Protein AF-A0A8C5B277-F1 (afdb_monomer)

pLDDT: mea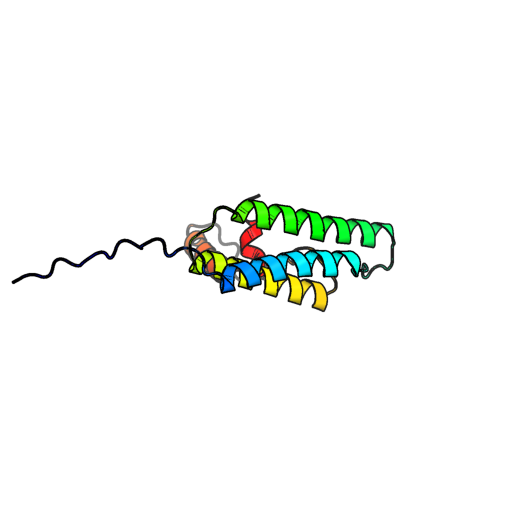n 76.87, std 20.39, range [34.94, 98.0]

InterPro domains:
  IPR008011 Complex 1 LYR protein domain [PF05347] (22-87)
  IPR040330 LYR motif-containing protein 1 [PTHR14273] (13-134)
  IPR045294 LYRM1, LYR domain [cd20261] (22-97)

Organism: Gadus morhua (NCBI:txid8049)

Secondary structure (DSSP, 8-state):
-------------PPPHHHHHHHHHHHHHHHHHHHH---TT--HHHHHHHHHHHHHHHHHHHHHGGG---HHHHHHHHHHHHHHHHHHHHHT--S-------S-SS----STTHHHHHHHHHHTS-GGGGGGTT-

Solvent-accessible surface area (backbone atoms only — not comparable to full-atom values): 8409 Å² total; per-residue (Å²): 137,88,81,80,80,77,78,74,73,80,72,83,61,74,76,50,71,68,58,52,53,51,53,54,48,51,56,53,47,50,56,52,47,30,72,72,52,68,37,81,83,71,44,67,67,55,21,50,51,50,26,50,47,52,51,50,52,52,54,49,55,55,58,73,48,66,81,68,54,54,65,68,61,52,47,51,53,50,54,17,50,51,47,40,51,52,50,18,65,75,69,55,40,84,64,84,76,77,74,88,66,73,90,75,87,60,80,93,64,89,60,95,67,54,64,64,53,51,50,53,50,62,69,66,51,58,67,58,56,67,88,65,79,85,119

Nearest PDB structures (foldseek):
  7vya-assembly1_E  TM=5.455E-01  e=7.918E-01  Sus scrofa
  8ca5-assembly1_W  TM=6.801E-01  e=2.927E+00  Mus musculus
  8ueo-assembly1_1W  TM=5.155E-01  e=1.004E+00  Sus scrofa
  8pn9-assembly1_E  TM=3.464E-01  e=4.997E+00  Homo sapiens

Foldseek 3Di:
DDDPPPPPDPPLDFDDPVLVVLLVVLLVVLLVCLVVAAAPVNDPVVSPVLSVVSNVVSVVVCVVCVPPRDPVVSVLVSVLSVVLVVVCVVVVNNDDDPPPPPPDPDDPDPDDPVPVVVVVVVVPDPSNCVVPVPD

Structure (mmCIF, N/CA/C/O backbone):
data_AF-A0A8C5B277-F1
#
_entry.id   AF-A0A8C5B277-F1
#
loop_
_atom_site.group_PDB
_atom_site.id
_atom_site.type_symbol
_atom_site.label_atom_id
_atom_site.label_alt_id
_atom_site.label_comp_id
_atom_site.label_asym_id
_atom_site.label_entity_id
_atom_site.label_seq_id
_atom_site.pdbx_PDB_ins_code
_atom_site.Cartn_x
_atom_site.Cartn_y
_atom_site.Cartn_z
_atom_site.occupancy
_atom_site.B_iso_or_equiv
_atom_site.auth_seq_id
_atom_site.auth_comp_id
_atom_site.auth_asym_id
_atom_site.auth_atom_id
_atom_site.pdbx_PDB_model_num
ATOM 1 N N . MET A 1 1 ? -41.332 13.159 33.816 1.00 34.94 1 MET A N 1
ATOM 2 C CA . MET A 1 1 ? -40.922 11.892 33.173 1.00 34.94 1 MET A CA 1
ATOM 3 C C . MET A 1 1 ? -39.819 12.205 32.179 1.00 34.94 1 MET A C 1
ATOM 5 O O . MET A 1 1 ? -39.958 13.134 31.398 1.00 34.94 1 MET A O 1
ATOM 9 N N . SER A 1 2 ? -38.693 11.518 32.341 1.00 39.72 2 SER A N 1
ATOM 10 C CA . SER A 1 2 ? -37.395 11.767 31.709 1.00 39.72 2 SER A CA 1
ATOM 11 C C . SER A 1 2 ? -37.309 11.134 30.323 1.00 39.72 2 SER A C 1
ATOM 13 O O . SER A 1 2 ? -37.659 9.967 30.203 1.00 39.72 2 SER A O 1
ATOM 15 N N . LEU A 1 3 ? -36.767 11.857 29.337 1.00 40.19 3 LEU A N 1
ATOM 16 C CA . LEU A 1 3 ? -36.076 11.289 28.172 1.00 40.19 3 LEU A CA 1
ATOM 17 C C . LEU A 1 3 ? -34.940 12.238 27.751 1.00 40.19 3 LEU A C 1
ATOM 19 O O . LEU A 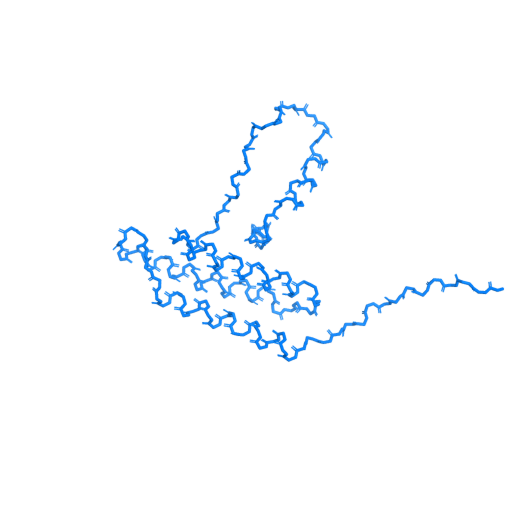1 3 ? -34.965 12.853 26.688 1.00 40.19 3 LEU A O 1
ATOM 23 N N . ALA A 1 4 ? -33.930 12.379 28.611 1.00 41.41 4 ALA A N 1
ATOM 24 C CA . ALA A 1 4 ? -32.644 12.913 28.181 1.00 41.41 4 ALA A CA 1
ATOM 25 C C . ALA A 1 4 ? -31.961 11.836 27.323 1.00 41.41 4 ALA A C 1
ATOM 27 O O . ALA A 1 4 ? -31.498 10.816 27.840 1.00 41.41 4 ALA A O 1
ATOM 28 N N . GLY A 1 5 ? -31.959 12.047 26.004 1.00 37.84 5 GLY A N 1
ATOM 29 C CA . GLY A 1 5 ? -31.227 11.237 25.037 1.00 37.84 5 GLY A CA 1
ATOM 30 C C . GLY A 1 5 ? -29.753 11.205 25.417 1.00 37.84 5 GLY A C 1
ATOM 31 O O . GLY A 1 5 ? -29.031 12.189 25.274 1.00 37.84 5 GLY A O 1
ATOM 32 N N . ARG A 1 6 ? -29.330 10.067 25.963 1.00 40.00 6 ARG A N 1
ATOM 33 C CA . ARG A 1 6 ? -27.957 9.788 26.355 1.00 40.00 6 ARG A CA 1
ATOM 34 C C . ARG A 1 6 ? -27.134 9.704 25.068 1.00 40.00 6 ARG A C 1
ATOM 36 O O . ARG A 1 6 ? -27.099 8.663 24.422 1.00 40.00 6 ARG A O 1
ATOM 43 N N . ILE A 1 7 ? -26.505 10.815 24.683 1.00 43.09 7 ILE A N 1
ATOM 44 C CA . ILE A 1 7 ? -25.387 10.812 23.738 1.00 43.09 7 ILE A CA 1
ATOM 45 C C . ILE A 1 7 ? -24.302 9.986 24.422 1.00 43.09 7 ILE A C 1
ATOM 47 O O . ILE A 1 7 ? -23.610 10.454 25.325 1.00 43.09 7 ILE A O 1
ATOM 51 N N . GLN A 1 8 ? -24.240 8.706 24.069 1.00 42.62 8 GLN A N 1
ATOM 52 C CA . GLN A 1 8 ? -23.168 7.822 24.478 1.00 42.62 8 GLN A CA 1
ATOM 53 C C . GLN A 1 8 ? -21.908 8.360 23.808 1.00 42.62 8 GLN A C 1
ATOM 55 O O . GLN A 1 8 ? -21.668 8.131 22.625 1.00 42.62 8 GLN A O 1
ATOM 60 N N . GLY A 1 9 ? -21.147 9.149 24.570 1.00 40.78 9 GLY A N 1
ATOM 61 C CA . GLY A 1 9 ? -19.778 9.483 24.234 1.00 40.78 9 GLY A CA 1
ATOM 62 C C . GLY A 1 9 ? -19.071 8.186 23.875 1.00 40.78 9 GLY A C 1
ATOM 63 O O . GLY A 1 9 ? -19.061 7.237 24.660 1.00 40.78 9 GLY A O 1
ATOM 64 N N . SER A 1 10 ? -18.567 8.135 22.650 1.00 45.12 10 SER A N 1
ATOM 65 C CA . SER A 1 10 ? -17.730 7.074 22.121 1.00 45.12 10 SER A CA 1
ATOM 66 C C . SER A 1 10 ? -16.561 6.855 23.077 1.00 45.12 10 SER A C 1
ATOM 68 O O . SER A 1 10 ? -15.579 7.597 23.061 1.00 45.12 10 SER A O 1
ATOM 70 N N . ILE A 1 11 ? -16.696 5.856 23.950 1.00 52.06 11 ILE A N 1
ATOM 71 C CA . ILE A 1 11 ? -15.591 5.316 24.732 1.00 52.06 11 ILE A CA 1
ATOM 72 C C . ILE A 1 11 ? -14.585 4.842 23.689 1.00 52.06 11 ILE A C 1
ATOM 74 O O . ILE A 1 11 ? -14.902 3.970 22.882 1.00 52.06 11 ILE A O 1
ATOM 78 N N . LEU A 1 12 ? -13.407 5.463 23.660 1.00 50.53 12 LEU A N 1
ATOM 79 C CA . LEU A 1 12 ? -12.287 5.030 22.833 1.00 50.53 12 LEU A CA 1
ATOM 80 C C . LEU A 1 12 ? -11.933 3.599 23.252 1.00 50.53 12 LEU A C 1
ATOM 82 O O . LEU A 1 12 ? -11.192 3.392 24.210 1.00 50.53 12 LEU A O 1
ATOM 86 N N . VAL A 1 13 ? -12.521 2.605 22.584 1.00 58.25 13 VAL A N 1
ATOM 87 C CA . VAL A 1 13 ? -12.192 1.199 22.809 1.00 58.25 13 VAL A CA 1
ATOM 88 C C . VAL A 1 13 ? -10.786 0.992 22.253 1.00 58.25 13 VAL A C 1
ATOM 90 O O . VAL A 1 13 ? -10.595 1.142 21.041 1.00 58.25 13 VAL A O 1
ATOM 93 N N . PRO A 1 14 ? -9.790 0.668 23.098 1.00 67.06 14 PRO A N 1
ATOM 94 C CA . PRO A 1 14 ? -8.430 0.455 22.631 1.00 67.06 14 PRO A CA 1
ATOM 95 C C . PRO A 1 14 ? -8.394 -0.654 21.572 1.00 67.06 14 PRO A C 1
ATOM 97 O O . PRO A 1 14 ? -9.171 -1.610 21.611 1.00 67.06 14 PRO A O 1
ATOM 100 N N . MET A 1 15 ? -7.495 -0.514 20.595 1.00 75.88 15 MET A N 1
ATOM 101 C CA . MET A 1 15 ? -7.326 -1.482 19.510 1.00 75.88 15 MET A CA 1
ATOM 102 C C . MET A 1 15 ? -7.154 -2.906 20.059 1.00 75.88 15 MET A C 1
ATOM 104 O O . MET A 1 15 ? -6.324 -3.140 20.937 1.00 75.88 15 MET A O 1
ATOM 108 N N . THR A 1 16 ? -7.915 -3.870 19.528 1.00 86.88 16 THR A N 1
ATOM 109 C CA . THR A 1 16 ? -7.807 -5.264 19.983 1.00 86.88 16 THR A CA 1
ATOM 110 C C . THR A 1 16 ? -6.473 -5.877 19.542 1.00 86.88 16 THR A C 1
ATOM 112 O O . THR A 1 16 ? -5.925 -5.529 18.490 1.00 86.88 16 THR A O 1
ATOM 115 N N . ALA A 1 17 ? -5.947 -6.832 20.316 1.00 87.81 17 ALA A N 1
ATOM 116 C CA . ALA A 1 17 ? -4.725 -7.555 19.952 1.00 87.81 17 ALA A CA 1
ATOM 117 C C . ALA A 1 17 ? -4.860 -8.287 18.600 1.00 87.81 17 ALA A C 1
ATOM 119 O O . ALA A 1 17 ? -3.910 -8.327 17.818 1.00 87.81 17 ALA A O 1
ATOM 120 N N . ALA A 1 18 ? -6.055 -8.802 18.290 1.00 89.75 18 ALA A N 1
ATOM 121 C CA . ALA A 1 18 ? -6.350 -9.437 17.008 1.00 89.75 18 ALA A CA 1
ATOM 122 C C . ALA A 1 18 ? -6.215 -8.448 15.837 1.00 89.75 18 ALA A C 1
ATOM 124 O O . ALA A 1 18 ? -5.525 -8.748 14.859 1.00 89.75 18 ALA A O 1
ATOM 125 N N . THR A 1 19 ? -6.790 -7.246 15.966 1.00 91.12 19 THR A N 1
ATOM 126 C CA . THR A 1 19 ? -6.660 -6.177 14.962 1.00 91.12 19 THR A CA 1
ATOM 127 C C . THR A 1 19 ? -5.195 -5.784 14.774 1.00 91.12 19 THR A C 1
ATOM 129 O O . THR A 1 19 ? -4.711 -5.726 13.645 1.00 91.12 19 THR A O 1
ATOM 132 N N . ARG A 1 20 ? -4.446 -5.605 15.872 1.00 91.56 20 ARG A N 1
ATOM 133 C CA . ARG A 1 20 ? -3.009 -5.292 15.820 1.00 91.56 20 ARG A CA 1
ATOM 134 C C . ARG A 1 20 ? -2.221 -6.341 15.032 1.00 91.56 20 ARG A C 1
ATOM 136 O O . ARG A 1 20 ? -1.431 -5.993 14.156 1.00 91.56 20 ARG A O 1
ATOM 143 N N . ASN A 1 21 ? -2.447 -7.619 15.327 1.00 94.69 21 ASN A N 1
ATOM 144 C CA . ASN A 1 21 ? -1.764 -8.726 14.660 1.00 94.69 21 ASN A CA 1
ATOM 145 C C . ASN A 1 21 ? -2.103 -8.782 13.166 1.00 94.69 21 ASN A C 1
ATOM 147 O O . ASN A 1 21 ? -1.214 -9.003 12.342 1.00 94.69 21 ASN A O 1
ATOM 151 N N . LYS A 1 22 ? -3.365 -8.520 12.804 1.00 95.19 22 LYS A N 1
ATOM 152 C CA . LYS A 1 22 ? -3.800 -8.431 11.406 1.00 95.19 22 LYS A CA 1
ATOM 153 C C . LYS A 1 22 ? -3.070 -7.309 10.660 1.00 95.19 22 LYS A C 1
ATOM 155 O O . LYS A 1 22 ? -2.526 -7.566 9.588 1.00 95.19 22 LYS A O 1
ATOM 160 N N . VAL A 1 23 ? -2.981 -6.112 11.247 1.00 95.12 23 VAL A N 1
ATOM 161 C CA . VAL A 1 23 ? -2.261 -4.962 10.667 1.00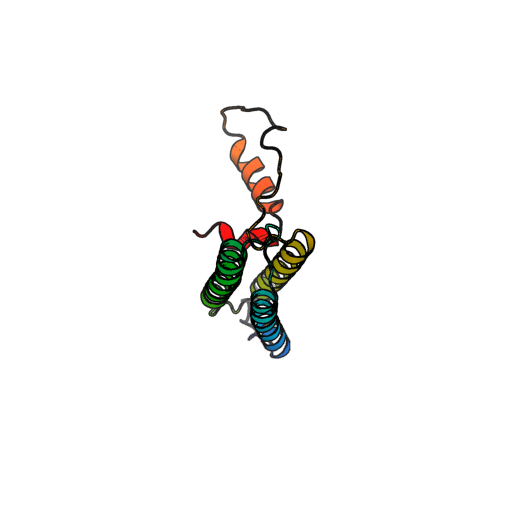 95.12 23 VAL A CA 1
ATOM 162 C C . VAL A 1 23 ? -0.776 -5.281 10.463 1.00 95.12 23 VAL A C 1
ATOM 164 O O . VAL A 1 23 ? -0.244 -5.074 9.374 1.00 95.12 23 VAL A O 1
ATOM 167 N N . LEU A 1 24 ? -0.102 -5.843 11.471 1.00 95.69 24 LEU A N 1
ATOM 168 C CA . LEU A 1 24 ? 1.319 -6.206 11.370 1.00 95.69 24 LEU A CA 1
ATOM 169 C C . LEU A 1 24 ? 1.573 -7.318 10.340 1.00 95.69 24 LEU A C 1
ATOM 171 O O . LEU A 1 24 ? 2.585 -7.298 9.631 1.00 95.69 24 LEU A O 1
ATOM 175 N N . SER A 1 25 ? 0.648 -8.273 10.231 1.00 96.69 25 SER A N 1
ATOM 176 C CA . SER A 1 25 ? 0.695 -9.325 9.214 1.00 96.69 25 SER A CA 1
ATOM 177 C C . SER A 1 25 ? 0.551 -8.744 7.804 1.00 96.69 25 SER A C 1
ATOM 179 O O . SER A 1 25 ? 1.346 -9.080 6.924 1.00 96.69 25 SER A O 1
ATOM 181 N N . LEU A 1 26 ? -0.382 -7.805 7.599 1.00 96.50 26 LEU A N 1
ATOM 182 C CA . LEU A 1 26 ? -0.545 -7.092 6.326 1.00 96.50 26 LEU A CA 1
ATOM 183 C C . LEU A 1 26 ? 0.694 -6.276 5.960 1.00 96.50 26 LEU A C 1
ATOM 185 O O . LEU A 1 26 ? 1.195 -6.400 4.842 1.00 96.50 26 LEU A O 1
ATOM 189 N N . TYR A 1 27 ? 1.243 -5.525 6.916 1.00 96.81 27 TYR A N 1
ATOM 190 C CA . TYR A 1 27 ? 2.489 -4.786 6.724 1.00 96.81 27 TYR A CA 1
ATOM 191 C C . TYR A 1 27 ? 3.614 -5.719 6.263 1.00 96.81 27 TYR A C 1
ATOM 193 O O . TYR A 1 27 ? 4.240 -5.496 5.230 1.00 96.81 27 TYR A O 1
ATOM 201 N N . SER A 1 28 ? 3.813 -6.836 6.968 1.00 97.50 28 SER A N 1
ATOM 202 C CA . SER A 1 28 ? 4.832 -7.840 6.629 1.00 97.50 28 SER A CA 1
ATOM 203 C C . SER A 1 28 ? 4.595 -8.493 5.262 1.00 97.50 28 SER A C 1
ATOM 205 O O . SER A 1 28 ? 5.549 -8.783 4.531 1.00 97.50 28 SER A O 1
ATOM 207 N N . ARG A 1 29 ? 3.326 -8.724 4.896 1.00 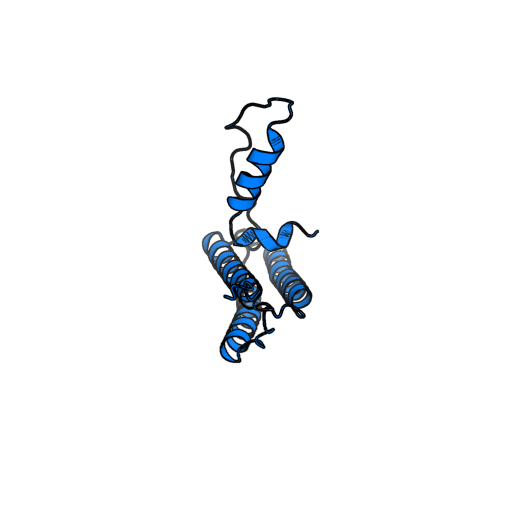97.62 29 ARG A N 1
ATOM 208 C CA . ARG A 1 29 ? 2.925 -9.274 3.595 1.00 97.62 29 ARG A CA 1
ATOM 209 C C . ARG A 1 29 ? 3.328 -8.343 2.452 1.00 97.62 29 ARG A C 1
ATOM 211 O O . ARG A 1 29 ? 3.844 -8.847 1.459 1.00 97.62 29 ARG A O 1
ATOM 218 N N . LEU A 1 30 ? 3.193 -7.025 2.601 1.00 97.12 30 LEU A N 1
ATOM 219 C CA . LEU A 1 30 ? 3.612 -6.054 1.579 1.00 97.12 30 LEU A CA 1
ATOM 220 C C . LEU A 1 30 ? 5.113 -6.142 1.269 1.00 97.12 30 LEU A C 1
ATOM 222 O O . LEU A 1 30 ? 5.488 -6.186 0.101 1.00 97.12 30 LEU A O 1
ATOM 226 N N . PHE A 1 31 ? 5.982 -6.287 2.275 1.00 97.25 31 PHE A N 1
ATOM 227 C CA . PHE A 1 31 ? 7.423 -6.474 2.025 1.00 97.25 31 PHE A CA 1
ATOM 228 C C . PHE A 1 31 ? 7.749 -7.818 1.371 1.00 97.25 31 PHE A C 1
ATOM 230 O O . PHE A 1 31 ? 8.717 -7.921 0.619 1.00 97.25 31 PHE A O 1
ATOM 237 N N . ARG A 1 32 ? 6.974 -8.872 1.652 1.00 98.00 32 ARG A N 1
ATOM 238 C CA . ARG A 1 32 ? 7.111 -10.160 0.948 1.00 98.00 32 ARG A CA 1
ATOM 239 C C . ARG A 1 32 ? 6.712 -10.020 -0.518 1.00 98.00 32 ARG A C 1
ATOM 241 O O . ARG A 1 32 ? 7.435 -10.513 -1.377 1.00 98.00 32 ARG A O 1
ATOM 248 N N . ILE A 1 33 ? 5.609 -9.319 -0.785 1.00 97.25 33 ILE A N 1
ATOM 249 C CA . ILE A 1 33 ? 5.154 -9.005 -2.142 1.00 97.25 33 ILE A CA 1
ATOM 250 C C . ILE A 1 33 ? 6.230 -8.208 -2.871 1.00 97.25 33 ILE A C 1
ATOM 252 O O . ILE A 1 33 ? 6.673 -8.656 -3.917 1.00 97.25 33 ILE A O 1
ATOM 256 N N . ALA A 1 34 ? 6.725 -7.112 -2.287 1.00 96.94 34 ALA A N 1
ATOM 257 C CA . ALA A 1 34 ? 7.791 -6.312 -2.882 1.00 96.94 34 ALA A CA 1
ATOM 258 C C . ALA A 1 34 ? 9.030 -7.165 -3.205 1.00 96.94 34 ALA A C 1
ATOM 260 O O . ALA A 1 34 ? 9.535 -7.126 -4.317 1.00 96.94 34 ALA A O 1
ATOM 261 N N . ARG A 1 35 ? 9.500 -8.021 -2.289 1.00 96.88 35 ARG A N 1
ATOM 262 C CA . ARG A 1 35 ? 10.665 -8.884 -2.569 1.00 96.88 35 ARG A CA 1
ATOM 263 C C . ARG A 1 35 ? 10.459 -9.837 -3.747 1.00 96.88 35 ARG A C 1
ATOM 265 O O . ARG A 1 35 ? 11.399 -10.072 -4.500 1.00 96.88 35 ARG A O 1
ATOM 272 N N . ASN A 1 36 ? 9.248 -10.362 -3.902 1.00 96.19 36 ASN A N 1
ATOM 273 C CA . ASN A 1 36 ? 8.907 -11.316 -4.956 1.00 96.19 36 ASN A CA 1
ATOM 274 C C . ASN A 1 36 ? 8.344 -10.643 -6.217 1.00 96.19 36 ASN A C 1
ATOM 276 O O . ASN A 1 36 ? 8.016 -11.331 -7.180 1.00 96.19 36 ASN A O 1
ATOM 280 N N . TRP A 1 37 ? 8.218 -9.316 -6.217 1.00 96.50 37 TRP A N 1
ATOM 281 C CA . TRP A 1 37 ? 7.590 -8.576 -7.299 1.00 96.50 37 TRP A CA 1
ATOM 282 C C . TRP A 1 37 ? 8.446 -8.609 -8.563 1.00 96.50 37 TRP A C 1
ATOM 284 O O . TRP A 1 37 ? 9.676 -8.517 -8.487 1.00 96.50 37 TRP A O 1
ATOM 294 N N . GLN A 1 38 ? 7.795 -8.712 -9.715 1.00 95.38 38 GLN A N 1
ATOM 295 C CA . GLN A 1 38 ? 8.414 -8.632 -11.033 1.00 95.38 38 GLN A CA 1
ATOM 296 C C . GLN A 1 38 ? 7.533 -7.755 -11.915 1.00 95.38 38 GLN A C 1
ATOM 298 O O . GLN A 1 38 ? 6.328 -8.003 -12.001 1.00 95.38 38 GLN A O 1
ATOM 303 N N . ALA A 1 39 ? 8.132 -6.746 -12.549 1.00 92.88 39 ALA A N 1
ATOM 304 C CA . ALA A 1 39 ? 7.397 -5.881 -13.457 1.00 92.88 39 ALA A CA 1
ATOM 305 C C . ALA A 1 39 ? 6.915 -6.675 -14.668 1.00 92.88 39 ALA A C 1
ATOM 307 O O . ALA A 1 39 ? 7.630 -7.529 -15.202 1.00 92.88 39 ALA A O 1
ATOM 308 N N . GLN A 1 40 ? 5.712 -6.351 -15.141 1.00 91.75 40 GLN A N 1
ATOM 309 C CA . GLN A 1 40 ? 5.138 -6.992 -16.323 1.00 91.75 40 GLN A CA 1
ATOM 310 C C . GLN A 1 40 ? 5.976 -6.731 -17.588 1.00 91.75 40 GLN A C 1
ATOM 312 O O . GLN A 1 40 ? 5.945 -7.541 -18.511 1.00 91.75 40 GLN A O 1
ATOM 317 N N . SER A 1 41 ? 6.748 -5.639 -17.622 1.00 90.19 41 SER A N 1
ATOM 318 C CA . SER A 1 41 ? 7.672 -5.321 -18.718 1.00 90.19 41 SER A CA 1
ATOM 319 C C . SER A 1 41 ? 8.883 -6.259 -18.793 1.00 90.19 41 SER A C 1
ATOM 321 O O . SER A 1 41 ? 9.544 -6.318 -19.826 1.00 90.19 41 SER A O 1
ATOM 323 N N . GLY A 1 42 ? 9.210 -6.975 -17.708 1.00 90.62 42 GLY A N 1
ATOM 324 C CA . GLY A 1 42 ? 10.428 -7.783 -17.597 1.00 90.62 42 GLY A CA 1
ATOM 325 C C . GLY A 1 42 ? 11.724 -6.966 -17.486 1.00 90.62 42 GLY A C 1
ATOM 326 O O . GLY A 1 42 ? 12.803 -7.541 -17.335 1.00 90.62 42 GLY A O 1
ATOM 327 N N . VAL A 1 43 ? 11.641 -5.633 -17.524 1.00 94.38 43 VAL A N 1
ATOM 328 C CA . VAL A 1 43 ? 12.792 -4.738 -17.387 1.00 94.38 43 VAL A CA 1
ATOM 329 C C . VAL A 1 43 ? 13.217 -4.687 -15.919 1.00 94.38 43 VAL A C 1
ATOM 331 O O . VAL A 1 43 ? 12.394 -4.550 -15.006 1.00 94.38 43 VAL A O 1
ATOM 334 N N . LYS A 1 44 ? 14.527 -4.805 -15.672 1.00 95.19 44 LYS A N 1
ATOM 335 C CA . LYS A 1 44 ? 15.081 -4.802 -14.309 1.00 95.19 44 LYS A CA 1
ATOM 336 C C . LYS A 1 44 ? 14.826 -3.474 -13.597 1.00 95.19 44 LYS A C 1
ATOM 338 O O . LYS A 1 44 ? 14.385 -3.491 -12.453 1.00 95.19 44 LYS A O 1
ATOM 343 N N . GLN A 1 45 ? 15.045 -2.355 -14.286 1.00 95.19 45 GLN A N 1
ATOM 344 C CA . GLN A 1 45 ? 14.809 -1.013 -13.752 1.00 95.19 45 GLN A CA 1
ATOM 345 C C . GLN A 1 45 ? 13.345 -0.815 -13.341 1.00 95.19 45 GLN A C 1
ATOM 347 O O . GLN A 1 45 ? 13.091 -0.354 -12.232 1.00 95.19 45 GLN A O 1
ATOM 352 N N . ASP A 1 46 ? 12.391 -1.232 -14.179 1.00 91.94 46 ASP A N 1
ATOM 353 C CA . ASP A 1 46 ? 10.961 -1.145 -13.856 1.00 91.94 46 ASP A CA 1
ATOM 354 C C . ASP A 1 46 ? 10.620 -2.005 -12.637 1.00 91.94 46 ASP A C 1
ATOM 356 O O . ASP A 1 46 ? 9.929 -1.556 -11.726 1.00 91.94 46 ASP A O 1
ATOM 360 N N . THR A 1 47 ? 11.169 -3.223 -12.570 1.00 94.81 47 THR A N 1
ATOM 361 C CA . THR A 1 47 ? 10.985 -4.105 -11.411 1.00 94.81 47 THR A CA 1
ATOM 362 C C . THR A 1 47 ? 11.503 -3.449 -10.133 1.00 94.81 47 THR A C 1
ATOM 364 O O . THR A 1 47 ? 10.816 -3.467 -9.116 1.00 94.81 47 THR A O 1
ATOM 367 N N . GLU A 1 48 ? 12.696 -2.858 -10.156 1.00 96.19 48 GLU A N 1
ATOM 368 C CA . GLU A 1 48 ? 13.254 -2.153 -8.998 1.00 96.19 48 GLU A CA 1
ATOM 369 C C . GLU A 1 48 ? 12.422 -0.924 -8.611 1.00 96.19 48 GLU A C 1
ATOM 371 O O . GLU A 1 48 ? 12.143 -0.727 -7.426 1.00 96.19 48 GLU A O 1
ATOM 376 N N . ALA A 1 49 ? 11.971 -0.136 -9.590 1.00 94.38 49 ALA A N 1
ATOM 377 C CA . ALA A 1 49 ? 11.118 1.028 -9.362 1.00 94.38 49 ALA A CA 1
ATOM 378 C C . ALA A 1 49 ? 9.783 0.634 -8.710 1.00 94.38 49 ALA A C 1
ATOM 380 O O . ALA A 1 49 ? 9.393 1.211 -7.694 1.00 94.38 49 ALA A O 1
ATOM 381 N N . GLU A 1 50 ? 9.123 -0.397 -9.232 1.00 95.75 50 GLU A N 1
ATOM 382 C CA . GLU A 1 50 ? 7.864 -0.930 -8.708 1.00 95.75 50 GLU A CA 1
ATOM 383 C C . GLU A 1 50 ? 8.023 -1.520 -7.298 1.00 95.75 50 GLU A C 1
ATOM 385 O O . GLU A 1 50 ? 7.206 -1.264 -6.410 1.00 95.75 50 GLU A O 1
ATOM 390 N N . ARG A 1 51 ? 9.117 -2.249 -7.040 1.00 97.00 51 ARG A N 1
ATOM 391 C CA . ARG A 1 51 ? 9.457 -2.749 -5.697 1.00 97.00 51 ARG A CA 1
ATOM 392 C C . ARG A 1 51 ? 9.640 -1.620 -4.693 1.00 97.00 51 ARG A C 1
ATOM 394 O O . ARG A 1 51 ? 9.097 -1.684 -3.587 1.00 97.00 51 ARG A O 1
ATOM 401 N N . ASN A 1 52 ? 10.408 -0.604 -5.080 1.00 96.50 52 ASN A N 1
ATOM 402 C CA . ASN A 1 52 ? 10.658 0.570 -4.253 1.00 96.50 52 ASN A CA 1
ATOM 403 C C . ASN A 1 52 ? 9.358 1.321 -3.978 1.00 96.50 52 ASN A C 1
ATOM 405 O O . ASN A 1 52 ? 9.116 1.703 -2.833 1.00 96.50 52 ASN A O 1
ATOM 409 N N . TYR A 1 53 ? 8.494 1.452 -4.986 1.00 95.19 53 TYR A N 1
ATOM 410 C CA . TYR A 1 53 ? 7.176 2.051 -4.834 1.00 95.19 53 TYR A CA 1
ATOM 411 C C . TYR A 1 53 ? 6.338 1.317 -3.778 1.00 95.19 53 TYR A C 1
ATOM 413 O O . TYR A 1 53 ? 5.915 1.945 -2.809 1.00 95.19 53 TYR A O 1
ATOM 421 N N . ILE A 1 54 ? 6.187 -0.013 -3.880 1.00 95.50 54 ILE A N 1
ATOM 422 C CA . ILE A 1 54 ? 5.428 -0.814 -2.896 1.00 95.50 54 ILE A CA 1
ATOM 423 C C . ILE A 1 54 ? 5.951 -0.574 -1.471 1.00 95.50 54 ILE A C 1
ATOM 425 O O . ILE A 1 54 ? 5.170 -0.393 -0.536 1.00 95.50 54 ILE A O 1
ATOM 429 N N . VAL A 1 55 ? 7.276 -0.572 -1.293 1.00 96.69 55 VAL A N 1
ATOM 430 C CA . VAL A 1 55 ? 7.916 -0.387 0.018 1.00 96.69 55 VAL A CA 1
ATOM 431 C C . VAL A 1 55 ? 7.684 1.015 0.580 1.00 96.69 55 VAL A C 1
ATOM 433 O O . VAL A 1 55 ? 7.364 1.151 1.765 1.00 96.69 55 VAL A O 1
ATOM 436 N N . LEU A 1 56 ? 7.880 2.052 -0.235 1.00 95.50 56 LEU A N 1
ATOM 437 C CA . LEU A 1 56 ? 7.736 3.443 0.190 1.00 95.50 56 LEU A CA 1
ATOM 438 C C . LEU A 1 56 ? 6.281 3.775 0.508 1.00 95.50 56 LEU A C 1
ATOM 440 O O . LEU A 1 56 ? 6.011 4.325 1.576 1.00 95.50 56 LEU A O 1
ATOM 444 N N . GLU A 1 57 ? 5.358 3.362 -0.356 1.00 93.69 57 GLU A N 1
ATOM 445 C CA . GLU A 1 57 ? 3.922 3.558 -0.174 1.00 93.69 57 GLU A CA 1
ATOM 446 C C . GLU A 1 57 ? 3.443 2.869 1.113 1.00 93.69 57 GLU A C 1
ATOM 448 O O . GLU A 1 57 ? 2.830 3.503 1.974 1.00 93.69 57 GLU A O 1
ATOM 453 N N . ALA A 1 58 ? 3.815 1.597 1.318 1.00 94.50 58 ALA A N 1
ATOM 454 C CA . ALA A 1 58 ? 3.477 0.860 2.534 1.00 94.50 58 ALA A CA 1
ATOM 455 C C . ALA A 1 58 ? 4.008 1.559 3.795 1.00 94.50 58 ALA A C 1
ATOM 457 O O . ALA A 1 58 ? 3.283 1.72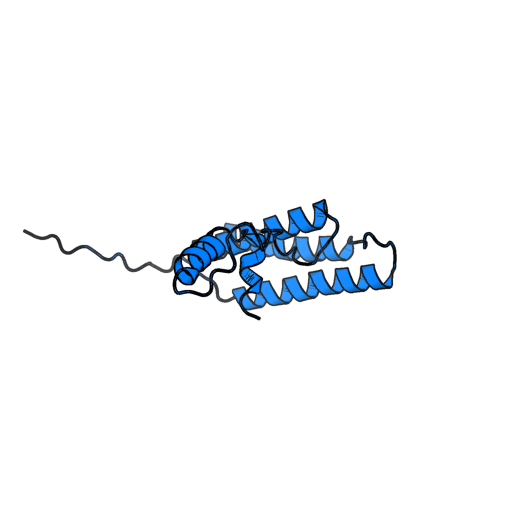2 4.775 1.00 94.50 58 ALA A O 1
ATOM 458 N N . ARG A 1 59 ? 5.268 2.010 3.791 1.00 95.44 59 ARG A N 1
ATOM 459 C CA . ARG A 1 59 ? 5.841 2.747 4.931 1.00 95.44 59 ARG A CA 1
ATOM 460 C C . ARG A 1 59 ? 5.111 4.060 5.187 1.00 95.44 59 ARG A C 1
ATOM 462 O O . ARG A 1 59 ? 4.844 4.373 6.347 1.00 95.44 59 ARG A O 1
ATOM 469 N N . SER A 1 60 ? 4.813 4.806 4.127 1.00 93.25 60 SER A N 1
ATOM 470 C CA . SER A 1 60 ? 4.136 6.098 4.201 1.00 93.25 60 SER A CA 1
ATOM 471 C C . SER A 1 60 ? 2.750 5.942 4.823 1.00 93.25 60 SER A C 1
ATOM 473 O O . SER A 1 60 ? 2.491 6.493 5.893 1.00 93.25 60 SER A O 1
ATOM 475 N N . LEU A 1 61 ? 1.903 5.087 4.244 1.00 92.56 61 LEU A N 1
ATOM 476 C CA . LEU A 1 61 ? 0.514 4.922 4.675 1.00 92.56 61 LEU A CA 1
ATOM 477 C C . LEU A 1 61 ? 0.394 4.321 6.077 1.00 92.56 61 LEU A C 1
ATOM 479 O O . LEU A 1 61 ? -0.423 4.776 6.877 1.00 92.56 61 LEU A O 1
ATOM 483 N N . PHE A 1 62 ? 1.227 3.338 6.432 1.00 94.38 62 PHE A N 1
ATOM 484 C CA . PHE A 1 62 ? 1.197 2.778 7.788 1.00 94.38 62 PHE A CA 1
ATOM 485 C C . PHE A 1 62 ? 1.680 3.791 8.833 1.00 94.38 62 PHE A C 1
ATOM 487 O O . PHE A 1 62 ? 1.149 3.825 9.944 1.00 94.38 62 PHE A O 1
ATOM 494 N N . ARG A 1 63 ? 2.651 4.650 8.491 1.00 92.88 63 ARG A N 1
ATOM 495 C CA . ARG A 1 63 ? 3.113 5.718 9.387 1.00 92.88 63 ARG A CA 1
ATOM 496 C C . ARG A 1 63 ? 2.072 6.828 9.537 1.00 92.88 63 ARG A C 1
ATOM 498 O O . ARG A 1 63 ? 1.878 7.301 10.655 1.00 92.88 63 ARG A O 1
ATOM 505 N N . GLN A 1 64 ? 1.401 7.222 8.456 1.00 91.00 64 GLN A N 1
ATOM 506 C CA . GLN A 1 64 ? 0.311 8.205 8.497 1.00 91.00 64 GLN A CA 1
ATOM 507 C C . GLN A 1 64 ? -0.824 7.730 9.418 1.00 91.00 64 GLN A C 1
ATOM 509 O O . GLN A 1 64 ? -1.297 8.488 10.263 1.00 91.00 64 GLN A O 1
ATOM 514 N N . ASN A 1 65 ? -1.166 6.440 9.355 1.00 91.31 65 ASN A N 1
ATOM 515 C CA . ASN A 1 65 ? -2.233 5.840 10.158 1.00 91.31 65 ASN A CA 1
ATOM 516 C C . ASN A 1 65 ? -1.801 5.378 11.564 1.00 91.31 65 ASN A C 1
ATOM 518 O O . ASN A 1 65 ? -2.611 4.821 12.301 1.00 91.31 65 ASN A O 1
ATOM 522 N N . GLN A 1 66 ? -0.554 5.614 11.993 1.00 89.88 66 GLN A N 1
ATOM 523 C CA . GLN A 1 66 ? -0.026 5.053 13.252 1.00 89.88 66 GLN A CA 1
ATOM 524 C C . GLN A 1 66 ? -0.784 5.502 14.517 1.00 89.88 66 GLN A C 1
ATOM 526 O O . GLN A 1 66 ? -0.718 4.832 15.545 1.00 89.88 66 GLN A O 1
ATOM 531 N N . LYS A 1 67 ? -1.457 6.661 14.460 1.00 88.62 67 LYS A N 1
ATOM 532 C CA . LYS A 1 67 ? -2.236 7.237 15.571 1.00 88.62 67 LYS A CA 1
ATOM 533 C C . LYS A 1 67 ? -3.734 6.926 15.472 1.00 88.62 67 LYS A C 1
ATOM 535 O O . LYS A 1 67 ? -4.499 7.402 16.305 1.00 88.62 67 LYS A O 1
ATOM 540 N N . LEU A 1 68 ? -4.156 6.167 14.460 1.00 88.62 68 LEU A N 1
ATOM 541 C CA . LEU A 1 68 ? -5.555 5.828 14.242 1.00 88.62 68 LEU A CA 1
ATOM 542 C C . LEU A 1 68 ? -6.006 4.795 15.282 1.00 88.62 68 LEU A C 1
ATOM 544 O O . LEU A 1 68 ? -5.485 3.682 15.338 1.00 88.62 68 LEU A O 1
ATOM 548 N N . THR A 1 69 ? -6.960 5.180 16.126 1.00 85.38 69 THR A N 1
ATOM 549 C CA . THR A 1 69 ? -7.490 4.341 17.214 1.00 85.38 69 THR A CA 1
ATOM 550 C C . THR A 1 69 ? -8.948 3.943 17.009 1.00 85.38 69 THR A C 1
ATOM 552 O O . THR A 1 69 ? -9.413 3.000 17.646 1.00 85.38 69 THR A O 1
ATOM 555 N N . ASP A 1 70 ? -9.661 4.629 16.115 1.00 89.56 70 ASP A N 1
ATOM 556 C CA . ASP A 1 70 ? -11.043 4.313 15.772 1.00 89.56 70 ASP A CA 1
ATOM 557 C C . ASP A 1 70 ? -11.139 2.969 15.033 1.00 89.56 70 ASP A C 1
ATOM 559 O O . ASP A 1 70 ? -10.502 2.763 13.998 1.00 89.56 70 ASP A O 1
ATOM 563 N N . GLN A 1 71 ? -11.948 2.049 15.562 1.00 87.38 71 GLN A N 1
ATOM 564 C CA . GLN A 1 71 ? -12.025 0.669 15.070 1.00 87.38 71 GLN A CA 1
ATOM 565 C C . GLN A 1 71 ? -12.577 0.597 13.645 1.00 87.38 71 GLN A C 1
ATOM 567 O O . GLN A 1 71 ? -12.089 -0.198 12.840 1.00 87.38 71 GLN A O 1
ATOM 572 N N . GLU A 1 72 ? -13.581 1.417 13.321 1.00 88.94 72 GLU A N 1
ATOM 573 C CA . GLU A 1 72 ? -14.144 1.441 11.972 1.00 88.94 72 GLU A CA 1
ATOM 574 C C . GLU A 1 72 ? -13.137 1.974 10.962 1.00 88.94 72 GLU A C 1
ATOM 576 O O . GLU A 1 72 ? -12.977 1.393 9.890 1.00 88.94 72 GLU A O 1
ATOM 581 N N . SER A 1 73 ? -12.427 3.045 11.307 1.00 89.56 73 SER A N 1
ATOM 582 C CA . SER A 1 73 ? -11.403 3.626 10.444 1.00 89.56 73 SER A CA 1
ATOM 583 C C . SER A 1 73 ? -10.242 2.655 10.230 1.00 89.56 73 SER A C 1
ATOM 585 O O . SER A 1 73 ? -9.826 2.450 9.092 1.00 89.56 73 SER A O 1
ATOM 587 N N . VAL A 1 74 ? -9.774 1.972 11.284 1.00 90.94 74 VAL A N 1
ATOM 588 C CA . VAL A 1 74 ? -8.739 0.927 11.161 1.00 90.94 74 VAL A CA 1
ATOM 589 C C . VAL A 1 74 ? -9.217 -0.214 10.263 1.00 90.94 74 VAL A C 1
ATOM 591 O O . VAL A 1 74 ? -8.456 -0.681 9.415 1.00 90.94 74 VAL A O 1
ATOM 594 N N . LYS A 1 75 ? -10.477 -0.645 10.404 1.00 91.62 75 LYS A N 1
ATOM 595 C CA . LYS A 1 75 ? -11.067 -1.666 9.531 1.00 91.62 75 LYS A CA 1
ATOM 596 C C . LYS A 1 75 ? -11.090 -1.210 8.071 1.00 91.62 75 LYS A C 1
ATOM 598 O O . LYS A 1 75 ? -10.649 -1.963 7.212 1.00 91.62 75 LYS A O 1
ATOM 603 N N . ARG A 1 76 ? -11.508 0.029 7.791 1.00 90.44 76 ARG A N 1
ATOM 604 C CA . ARG A 1 76 ? -11.496 0.589 6.427 1.00 90.44 76 ARG A CA 1
ATOM 605 C C . ARG A 1 76 ? -10.085 0.613 5.836 1.00 90.44 76 ARG A C 1
ATOM 607 O O . ARG A 1 76 ? -9.921 0.216 4.690 1.00 90.44 76 ARG A O 1
ATOM 614 N N . CYS A 1 77 ? -9.066 0.982 6.617 1.00 91.88 77 CYS A N 1
ATOM 615 C CA . CYS A 1 77 ? -7.670 0.932 6.167 1.00 91.88 77 CYS A CA 1
ATOM 616 C C . CYS A 1 77 ? -7.191 -0.500 5.871 1.00 91.88 77 CYS A C 1
ATOM 618 O O . CYS A 1 77 ? -6.425 -0.714 4.932 1.00 91.88 77 CYS A O 1
ATOM 620 N N . ILE A 1 78 ? -7.620 -1.482 6.672 1.00 94.00 78 ILE A N 1
ATOM 621 C CA . ILE A 1 78 ? -7.334 -2.903 6.429 1.00 94.00 78 ILE A CA 1
ATOM 622 C C . ILE A 1 78 ? -7.980 -3.352 5.114 1.00 94.00 78 ILE A C 1
ATOM 624 O O . ILE A 1 78 ? -7.278 -3.898 4.263 1.00 94.00 78 ILE A O 1
ATOM 628 N N . ASP A 1 79 ? -9.272 -3.074 4.936 1.00 93.19 79 ASP A N 1
ATOM 629 C CA . ASP A 1 79 ? -10.038 -3.451 3.744 1.00 93.19 79 ASP A CA 1
ATOM 630 C C . ASP A 1 79 ? -9.455 -2.781 2.480 1.00 93.19 79 ASP A C 1
ATOM 632 O O . ASP A 1 79 ? -9.274 -3.427 1.448 1.00 93.19 79 ASP A O 1
ATOM 636 N N . GLU A 1 80 ? -9.067 -1.503 2.573 1.00 90.88 80 GLU A N 1
ATOM 637 C CA . GLU A 1 80 ? -8.350 -0.770 1.521 1.00 90.88 80 GLU A CA 1
ATOM 638 C C . GLU A 1 80 ? -7.014 -1.429 1.172 1.00 90.88 80 GLU 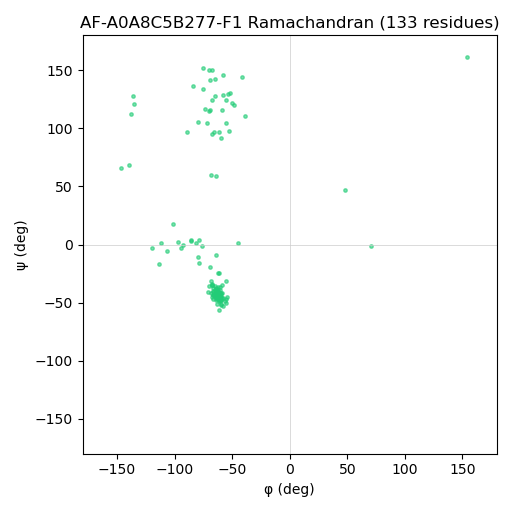A C 1
ATOM 640 O O . GLU A 1 80 ? -6.717 -1.647 -0.006 1.00 90.88 80 GLU A O 1
ATOM 645 N N . CYS A 1 81 ? -6.210 -1.772 2.179 1.00 92.44 81 CYS A N 1
ATOM 646 C CA . CYS A 1 81 ? -4.916 -2.413 1.975 1.00 92.44 81 CYS A CA 1
ATOM 647 C C . CYS A 1 81 ? -5.063 -3.779 1.288 1.00 92.44 81 CYS A C 1
ATOM 649 O O . CYS A 1 81 ? -4.319 -4.084 0.353 1.00 92.44 81 CYS A O 1
ATOM 651 N N . GLU A 1 82 ? -6.036 -4.589 1.712 1.00 94.38 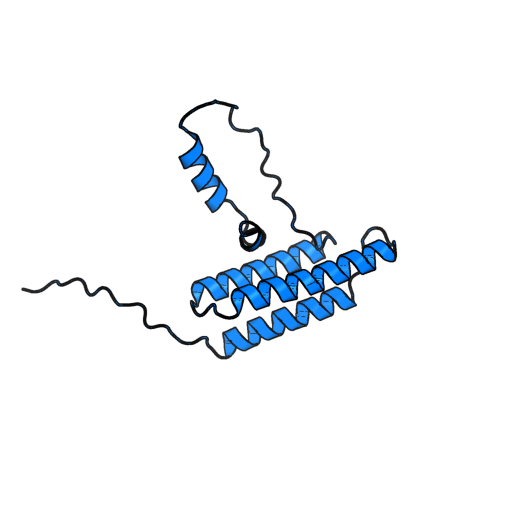82 GLU A N 1
ATOM 652 C CA . GLU A 1 82 ? -6.320 -5.888 1.099 1.00 94.38 82 GLU A CA 1
ATOM 653 C C . GLU A 1 82 ? -6.777 -5.745 -0.354 1.00 94.38 82 GLU A C 1
ATOM 655 O O . GLU A 1 82 ? -6.216 -6.415 -1.225 1.00 94.38 82 GLU A O 1
ATOM 660 N N . ALA A 1 83 ? -7.693 -4.815 -0.632 1.00 90.31 83 ALA A N 1
ATOM 661 C CA . ALA A 1 83 ? -8.161 -4.536 -1.987 1.00 90.31 83 ALA A CA 1
ATOM 662 C C . ALA A 1 83 ? -7.025 -4.049 -2.907 1.00 90.31 83 ALA A C 1
ATOM 664 O O . ALA A 1 83 ? -6.918 -4.498 -4.052 1.00 90.31 83 ALA A O 1
ATOM 665 N N . ARG A 1 84 ? -6.126 -3.181 -2.411 1.00 90.94 84 ARG A N 1
ATOM 666 C CA . ARG A 1 84 ? -4.932 -2.745 -3.163 1.00 90.94 84 ARG A CA 1
ATOM 667 C C . ARG A 1 84 ? -4.013 -3.912 -3.496 1.00 90.94 84 ARG A C 1
ATOM 669 O O . ARG A 1 84 ? -3.545 -4.010 -4.629 1.00 90.94 84 ARG A O 1
ATOM 676 N N . ILE A 1 85 ? -3.756 -4.792 -2.527 1.00 93.00 85 ILE A N 1
ATOM 677 C CA . ILE A 1 85 ? -2.925 -5.982 -2.736 1.00 93.00 85 ILE A CA 1
ATOM 678 C C . ILE A 1 85 ? -3.554 -6.893 -3.792 1.00 93.00 85 ILE A C 1
ATOM 680 O O . ILE A 1 85 ? -2.859 -7.336 -4.704 1.00 93.00 85 ILE A O 1
ATOM 684 N N . GLU A 1 86 ? -4.849 -7.178 -3.670 1.00 93.12 86 GLU A N 1
ATOM 685 C CA . GLU A 1 86 ? -5.568 -8.056 -4.593 1.00 93.12 86 GLU A CA 1
ATOM 686 C C . GLU A 1 86 ? -5.519 -7.519 -6.023 1.00 93.12 86 GLU A C 1
ATOM 688 O O . GLU A 1 86 ? -5.085 -8.223 -6.936 1.00 93.12 86 GLU A O 1
ATOM 693 N N . MET A 1 87 ? -5.868 -6.246 -6.210 1.00 87.88 87 MET A N 1
ATOM 694 C CA . MET A 1 87 ? -5.805 -5.610 -7.519 1.00 87.88 87 MET A CA 1
ATOM 695 C C . MET A 1 87 ? -4.392 -5.554 -8.083 1.00 87.88 87 MET A C 1
ATOM 697 O O . MET A 1 87 ? -4.198 -5.824 -9.270 1.00 87.88 87 MET A O 1
ATOM 701 N N . GLY A 1 88 ? -3.416 -5.199 -7.246 1.00 91.19 88 GLY A N 1
ATOM 702 C CA . GLY A 1 88 ? -2.032 -5.099 -7.673 1.00 91.19 88 GLY A CA 1
ATOM 703 C C . GLY A 1 88 ? -1.519 -6.435 -8.188 1.00 91.19 88 GLY A C 1
ATOM 704 O O . GLY A 1 88 ? -0.956 -6.495 -9.277 1.00 91.19 88 GLY A O 1
ATOM 705 N N . LEU A 1 89 ? -1.799 -7.525 -7.469 1.00 92.81 89 LEU A N 1
ATOM 706 C CA . LEU A 1 89 ? -1.427 -8.876 -7.888 1.00 92.81 89 LEU A CA 1
ATOM 707 C C . LEU A 1 89 ? -2.202 -9.345 -9.127 1.00 92.81 89 LEU A C 1
ATOM 709 O O . LEU A 1 89 ? -1.599 -9.937 -10.020 1.00 92.81 89 LEU A O 1
ATOM 713 N N . HIS A 1 90 ? -3.506 -9.067 -9.206 1.00 91.62 90 HIS A N 1
ATOM 714 C CA . HIS A 1 90 ? -4.347 -9.480 -10.332 1.00 91.62 90 HIS A CA 1
ATOM 715 C C . HIS A 1 90 ? -3.917 -8.820 -11.649 1.00 91.62 90 HIS A C 1
ATOM 717 O O . HIS A 1 90 ? -3.784 -9.493 -12.669 1.00 91.62 90 HIS A O 1
ATOM 723 N N . TYR A 1 91 ? -3.651 -7.512 -11.622 1.00 88.75 91 TYR A N 1
ATOM 724 C CA . TYR A 1 91 ? -3.266 -6.746 -12.810 1.00 88.75 91 TYR A CA 1
ATOM 725 C C . TYR A 1 91 ? -1.754 -6.610 -13.001 1.00 88.75 91 TYR A C 1
ATOM 727 O O . TYR A 1 91 ? -1.337 -5.991 -13.979 1.00 88.75 91 TYR A O 1
ATOM 735 N N . ARG A 1 92 ? -0.947 -7.137 -12.069 1.00 89.69 92 ARG A N 1
ATOM 736 C CA . ARG A 1 92 ? 0.512 -6.940 -12.003 1.00 89.69 92 ARG A CA 1
ATOM 737 C C . ARG A 1 92 ? 0.910 -5.471 -12.147 1.00 89.69 92 ARG A C 1
ATOM 739 O O . ARG A 1 92 ? 1.790 -5.120 -12.924 1.00 89.69 92 ARG A O 1
ATOM 746 N N . ASN A 1 93 ? 0.221 -4.610 -11.405 1.00 88.69 93 ASN A N 1
ATOM 747 C CA . ASN A 1 93 ? 0.467 -3.174 -11.391 1.00 88.69 93 ASN A CA 1
ATOM 748 C C . ASN A 1 93 ? 0.393 -2.676 -9.941 1.00 88.69 93 ASN A C 1
ATOM 750 O O . ASN A 1 93 ? -0.694 -2.707 -9.365 1.00 88.69 93 ASN A O 1
ATOM 754 N N . PRO A 1 94 ? 1.507 -2.235 -9.334 1.00 87.56 94 PRO A N 1
ATOM 755 C CA . PRO A 1 94 ? 1.513 -1.834 -7.933 1.00 87.56 94 PRO A CA 1
ATOM 756 C C . PRO A 1 94 ? 0.943 -0.429 -7.720 1.00 87.56 94 PRO A C 1
ATOM 758 O O . PRO A 1 94 ? 0.629 -0.066 -6.589 1.00 87.56 94 PRO A O 1
ATOM 761 N N . PHE A 1 95 ? 0.827 0.363 -8.787 1.00 82.44 95 PHE A N 1
ATOM 762 C CA . PHE A 1 95 ? 0.335 1.726 -8.728 1.00 82.44 95 PHE A CA 1
ATOM 763 C C . PHE A 1 95 ? -1.184 1.749 -8.545 1.00 82.44 95 PHE A C 1
ATOM 765 O O . PHE A 1 95 ? -1.896 0.845 -9.000 1.00 82.44 95 PHE A O 1
ATOM 772 N N . PRO A 1 96 ? -1.725 2.807 -7.926 1.00 74.38 96 PRO A N 1
ATOM 773 C CA . PRO A 1 96 ? -3.160 3.022 -7.913 1.00 74.38 96 PRO A CA 1
ATOM 774 C C . PRO A 1 96 ? -3.742 3.056 -9.320 1.00 74.38 96 PRO A C 1
ATOM 776 O O . PRO A 1 96 ? -3.382 3.885 -10.155 1.00 74.38 96 PRO A O 1
ATOM 779 N N . ARG A 1 97 ? -4.730 2.199 -9.569 1.00 64.94 97 ARG A N 1
ATOM 780 C CA . ARG A 1 97 ? -5.593 2.359 -10.737 1.00 64.94 97 ARG A CA 1
ATOM 781 C C . ARG A 1 97 ? -6.638 3.419 -10.433 1.00 64.94 97 ARG A C 1
ATOM 783 O O . ARG A 1 97 ? -7.608 3.131 -9.730 1.00 64.94 97 ARG A O 1
ATOM 790 N N . ALA A 1 98 ? -6.483 4.610 -11.011 1.00 59.06 98 ALA A N 1
ATOM 791 C CA . ALA A 1 98 ? -7.595 5.546 -11.127 1.00 59.06 98 ALA A CA 1
ATOM 792 C C . ALA A 1 98 ? -8.794 4.790 -11.727 1.00 59.06 98 ALA A C 1
ATOM 794 O O . ALA A 1 98 ? -8.678 4.162 -12.781 1.00 59.06 98 ALA A O 1
ATOM 795 N N . SER A 1 99 ? -9.913 4.761 -11.000 1.00 55.50 99 SER A N 1
ATOM 796 C CA . SER A 1 99 ? -11.117 4.062 -11.447 1.00 55.50 99 SER A CA 1
ATOM 797 C C . SER A 1 99 ? -11.539 4.644 -12.795 1.00 55.50 99 SER A C 1
ATOM 799 O O . SER A 1 99 ? -11.659 5.864 -12.919 1.00 55.50 99 SER A O 1
ATOM 801 N N . TYR A 1 100 ? -11.754 3.790 -13.799 1.00 49.84 100 TYR A N 1
ATOM 802 C CA . TYR A 1 100 ? -12.338 4.170 -15.086 1.00 49.84 100 TYR A CA 1
ATOM 803 C C . TYR A 1 100 ? -13.817 4.541 -14.895 1.00 49.84 100 TYR A C 1
ATOM 805 O O . TYR A 1 100 ? -14.705 3.912 -15.464 1.00 49.84 100 TYR A O 1
ATOM 813 N N . LEU A 1 101 ? -14.114 5.551 -14.076 1.00 48.78 101 LEU A N 1
ATOM 814 C CA . LEU A 1 101 ? -15.372 6.259 -14.215 1.00 48.78 101 LEU A CA 1
ATOM 815 C C . LEU A 1 101 ? -15.252 7.040 -15.527 1.00 48.78 101 LEU A C 1
ATOM 817 O O . LEU A 1 101 ? -14.385 7.917 -15.612 1.00 48.78 101 LEU A O 1
ATOM 821 N N . PRO A 1 102 ? -16.066 6.750 -16.557 1.00 48.44 102 PRO A N 1
ATOM 822 C CA . PRO A 1 102 ? -16.049 7.559 -17.763 1.00 48.44 102 PRO A CA 1
ATOM 823 C C . PRO A 1 102 ? -16.258 9.030 -17.365 1.00 48.44 102 PRO A C 1
ATOM 825 O O . PRO A 1 102 ? -17.220 9.331 -16.650 1.00 48.44 102 PRO A O 1
ATOM 828 N N . PRO A 1 103 ? -15.414 9.972 -17.829 1.00 56.16 103 PRO A N 1
ATOM 829 C CA . PRO A 1 103 ? -15.634 11.392 -17.564 1.00 56.16 103 PRO A CA 1
ATOM 830 C C . PRO A 1 103 ? -16.930 11.923 -18.204 1.00 56.16 103 PRO A C 1
ATOM 832 O O . PRO A 1 103 ? -17.321 13.055 -17.942 1.00 56.16 103 PRO A O 1
ATOM 835 N N . MET A 1 104 ? -17.601 11.131 -19.047 1.00 50.41 104 MET A N 1
ATOM 836 C CA . MET A 1 104 ? -18.587 11.607 -20.013 1.00 50.41 104 MET A CA 1
ATOM 837 C C . MET A 1 104 ? -19.798 10.669 -20.102 1.00 50.41 104 MET A C 1
ATOM 839 O O . MET A 1 104 ? -20.017 10.004 -21.106 1.00 50.41 104 MET A O 1
ATOM 843 N N . GLY A 1 105 ? -20.593 10.609 -19.037 1.00 47.91 105 GLY A N 1
ATOM 844 C CA . GLY A 1 105 ? -21.992 10.153 -19.100 1.00 47.91 105 GLY A CA 1
ATOM 845 C C . GLY A 1 105 ? -22.989 11.219 -18.641 1.00 47.91 105 GLY A C 1
ATOM 846 O O . GLY A 1 105 ? -24.196 11.007 -18.670 1.00 47.91 105 GLY A O 1
ATOM 847 N N . LEU A 1 106 ? -22.497 12.375 -18.191 1.00 46.97 106 LEU A N 1
ATOM 848 C CA . LEU A 1 106 ? -23.310 13.483 -17.710 1.00 46.97 106 LEU A CA 1
ATOM 849 C C . LEU A 1 106 ? -22.741 14.758 -18.317 1.00 46.97 106 LEU A C 1
ATOM 851 O O . LEU A 1 106 ? -21.558 15.050 -18.157 1.00 46.97 106 LEU A O 1
ATOM 855 N N . ALA A 1 107 ? -23.597 15.456 -19.059 1.00 47.97 107 ALA A N 1
ATOM 856 C CA . ALA A 1 107 ? -23.287 16.636 -19.846 1.00 47.97 107 ALA A CA 1
ATOM 857 C C . ALA A 1 107 ? -22.342 17.612 -19.129 1.00 47.97 107 ALA A C 1
ATOM 859 O O . ALA A 1 107 ? -22.459 17.848 -17.923 1.00 47.97 107 ALA A O 1
ATOM 860 N N . THR A 1 108 ? -21.468 18.246 -19.912 1.00 52.03 108 THR A N 1
ATOM 861 C CA . THR A 1 108 ? -20.663 19.417 -19.547 1.00 52.03 108 THR A CA 1
ATOM 862 C C . THR A 1 108 ? -21.569 20.620 -19.256 1.00 52.03 108 THR A C 1
ATOM 864 O O . THR A 1 108 ? -21.516 21.642 -19.935 1.00 52.03 108 THR A O 1
ATOM 867 N N . GLN A 1 109 ? -22.472 20.522 -18.288 1.00 46.09 109 GLN A N 1
ATOM 868 C CA . GLN A 1 109 ? -23.298 21.650 -17.904 1.00 46.09 109 GLN A CA 1
ATOM 869 C C . GLN A 1 109 ? -22.566 22.427 -16.822 1.00 46.09 109 GLN A C 1
ATOM 871 O O . GLN A 1 109 ? -22.602 22.097 -15.637 1.00 46.09 109 GLN A O 1
ATOM 876 N N . LYS A 1 110 ? -21.886 23.484 -17.279 1.00 50.41 110 LYS A N 1
ATOM 877 C CA . LYS A 1 110 ? -21.559 24.660 -16.472 1.00 50.41 110 LYS A CA 1
ATOM 878 C C . LYS A 1 110 ? -22.766 24.975 -15.575 1.00 50.41 110 LYS A C 1
ATOM 880 O O . LYS A 1 110 ? -23.813 25.363 -16.081 1.00 50.41 110 LYS A O 1
ATOM 885 N N . GLY A 1 111 ? -22.648 24.773 -14.260 1.00 50.91 111 GLY A N 1
ATOM 886 C CA . GLY A 1 111 ? -23.705 25.156 -13.322 1.00 50.91 111 GLY A CA 1
ATOM 887 C C . GLY A 1 111 ? -23.761 24.368 -12.013 1.00 50.91 111 GLY A C 1
ATOM 888 O O . GLY A 1 111 ? -23.240 23.265 -11.882 1.00 50.91 111 GLY A O 1
ATOM 889 N N . ARG A 1 112 ? -24.457 24.969 -11.041 1.00 53.47 112 ARG A N 1
ATOM 890 C CA . ARG A 1 112 ? -24.679 24.631 -9.613 1.00 53.47 112 ARG A CA 1
ATOM 891 C C . ARG A 1 112 ? -25.028 23.167 -9.238 1.00 53.47 112 ARG A C 1
ATOM 893 O O . ARG A 1 112 ? -25.207 22.892 -8.056 1.00 53.47 112 ARG A O 1
ATOM 900 N N . ARG A 1 113 ? -25.105 22.216 -10.182 1.00 54.50 113 ARG A N 1
ATOM 901 C CA . ARG A 1 113 ? -25.418 20.780 -9.960 1.00 54.50 113 ARG A CA 1
ATOM 902 C C . ARG A 1 113 ? -24.207 19.897 -9.597 1.00 54.50 113 ARG A C 1
ATOM 904 O O . ARG A 1 113 ? -24.364 18.696 -9.386 1.00 54.50 113 ARG A O 1
ATOM 911 N N . LEU A 1 114 ? -23.016 20.480 -9.458 1.00 56.47 114 LEU A N 1
ATOM 912 C CA . LEU A 1 114 ? -21.772 19.761 -9.152 1.00 56.47 114 LEU A CA 1
ATOM 913 C C . LEU A 1 114 ? -21.716 19.136 -7.746 1.00 56.47 114 LEU A C 1
ATOM 915 O O . LEU A 1 114 ? -21.147 18.061 -7.608 1.00 56.47 114 LEU A O 1
ATOM 919 N N . LEU A 1 115 ? -22.312 19.736 -6.708 1.00 56.22 115 LEU A N 1
ATOM 920 C CA . LEU A 1 115 ? -22.147 19.247 -5.324 1.00 56.22 115 LEU A CA 1
ATOM 921 C C . LEU A 1 115 ? -22.788 17.869 -5.084 1.00 56.22 115 LEU A C 1
ATOM 923 O O . LEU A 1 115 ? -22.188 17.014 -4.435 1.00 56.22 115 LEU A O 1
ATOM 927 N N . GLY A 1 116 ? -23.984 17.628 -5.634 1.00 57.47 116 GLY A N 1
ATOM 928 C CA . GLY A 1 116 ? -24.658 16.326 -5.542 1.00 57.47 116 GLY A CA 1
ATOM 929 C C . GLY A 1 116 ? -23.892 15.229 -6.285 1.00 57.47 116 GLY A C 1
ATOM 930 O O . GLY A 1 116 ? -23.675 14.148 -5.743 1.00 57.47 116 GLY A O 1
ATOM 931 N N . GLN A 1 117 ? -23.381 15.544 -7.481 1.00 60.97 117 GLN A N 1
ATOM 932 C CA . GLN A 1 117 ? -22.518 14.631 -8.234 1.00 60.97 117 GLN A CA 1
ATOM 933 C C . GLN A 1 117 ? -21.176 14.395 -7.538 1.00 60.97 117 GLN A C 1
ATOM 935 O O . GLN A 1 117 ? -20.693 13.273 -7.535 1.00 60.97 117 GLN A O 1
ATOM 940 N N . GLN A 1 118 ? -20.576 15.408 -6.909 1.00 61.81 118 GLN A N 1
ATOM 941 C CA . GLN A 1 118 ? -19.351 15.242 -6.124 1.00 61.81 118 GLN A CA 1
ATOM 942 C C . GLN A 1 118 ? -19.565 14.323 -4.916 1.00 61.81 118 GLN A C 1
ATOM 944 O O . GLN A 1 118 ? -18.696 13.504 -4.627 1.00 61.81 118 GLN A O 1
ATOM 949 N N . ARG A 1 119 ? -20.718 14.404 -4.237 1.00 61.00 119 ARG A N 1
ATOM 950 C CA . ARG A 1 119 ? -21.063 13.478 -3.144 1.00 61.00 119 ARG A CA 1
ATOM 951 C C . ARG A 1 119 ? -21.216 12.043 -3.642 1.00 61.00 119 ARG A C 1
ATOM 953 O O . ARG A 1 119 ? -20.586 11.157 -3.076 1.00 61.00 119 ARG A O 1
ATOM 960 N N . LEU A 1 120 ? -21.962 11.835 -4.730 1.00 59.59 120 LEU A N 1
ATOM 961 C CA . LEU A 1 120 ? -22.095 10.518 -5.365 1.00 59.59 120 LEU A CA 1
ATOM 962 C C . LEU A 1 120 ? -20.737 9.981 -5.838 1.00 59.59 120 LEU A C 1
ATOM 964 O O . LEU A 1 120 ? -20.444 8.810 -5.641 1.00 59.59 120 LEU A O 1
ATOM 968 N N . ARG A 1 121 ? -19.867 10.845 -6.378 1.00 62.53 121 ARG A N 1
ATOM 969 C CA . ARG A 1 121 ? -18.493 10.488 -6.770 1.00 62.53 121 ARG A CA 1
ATOM 970 C C . ARG A 1 121 ? -17.652 10.051 -5.579 1.00 62.53 121 ARG A C 1
ATOM 972 O O . ARG A 1 121 ? -16.965 9.052 -5.695 1.00 62.53 121 ARG A O 1
ATOM 979 N N . ARG A 1 122 ? -17.707 10.773 -4.452 1.00 62.38 122 ARG A N 1
ATOM 980 C CA . ARG A 1 122 ? -17.001 10.397 -3.213 1.00 62.38 122 ARG A CA 1
ATOM 981 C C . ARG A 1 122 ? -17.502 9.060 -2.662 1.00 62.38 122 ARG A C 1
ATOM 983 O O . ARG A 1 122 ? -16.687 8.253 -2.245 1.00 62.38 122 ARG A O 1
ATOM 990 N N . GLN A 1 123 ? -18.814 8.819 -2.703 1.00 58.84 123 GLN A N 1
ATOM 991 C CA . GLN A 1 123 ? -19.423 7.557 -2.260 1.00 58.84 123 GLN A CA 1
ATOM 992 C C . GLN A 1 123 ? -19.099 6.381 -3.189 1.00 58.84 123 GLN A C 1
ATOM 994 O O . GLN A 1 123 ? -18.913 5.268 -2.716 1.00 58.84 123 GLN A O 1
ATOM 999 N N . ALA A 1 124 ? -19.005 6.631 -4.496 1.00 51.19 124 ALA A N 1
ATOM 1000 C CA . ALA A 1 124 ? -18.651 5.630 -5.497 1.00 51.19 124 ALA A CA 1
ATOM 1001 C C . ALA A 1 124 ? -17.135 5.388 -5.607 1.00 51.19 124 ALA A C 1
ATOM 1003 O O . ALA A 1 124 ? -16.714 4.592 -6.449 1.00 51.19 124 ALA A O 1
ATOM 1004 N N . LYS A 1 125 ? -16.299 6.067 -4.800 1.00 58.28 125 LYS A N 1
ATOM 1005 C CA . LYS A 1 125 ? -14.859 5.799 -4.793 1.00 58.28 125 LYS A CA 1
ATOM 1006 C C . LYS A 1 125 ? -14.631 4.384 -4.282 1.00 58.28 125 LYS A C 1
ATOM 1008 O O . LYS A 1 125 ? -15.122 4.040 -3.205 1.00 58.28 125 LYS A O 1
ATOM 1013 N N . PRO A 1 126 ? -13.882 3.563 -5.025 1.00 62.56 126 PRO A N 1
ATOM 1014 C CA . PRO A 1 126 ? -13.589 2.234 -4.549 1.00 62.56 126 PRO A CA 1
ATOM 1015 C C . PRO A 1 126 ? -12.679 2.327 -3.322 1.00 62.56 126 PRO A C 1
ATOM 1017 O O . PRO A 1 126 ? -11.876 3.253 -3.185 1.00 62.56 126 PRO A O 1
ATOM 1020 N N . VAL A 1 127 ? -12.816 1.347 -2.432 1.00 66.25 127 VAL A N 1
ATOM 1021 C CA . VAL A 1 127 ? -12.164 1.335 -1.112 1.00 66.25 127 VAL A CA 1
ATOM 1022 C C . VAL A 1 127 ? -10.643 1.496 -1.222 1.00 66.25 127 VAL A C 1
ATOM 1024 O O . VAL A 1 127 ? -10.034 2.136 -0.381 1.00 66.25 127 VAL A O 1
ATOM 1027 N N . TYR A 1 128 ? -10.036 1.009 -2.306 1.00 59.06 128 TYR A N 1
ATOM 1028 C CA . TYR A 1 128 ? -8.594 1.057 -2.532 1.00 59.06 128 TYR A CA 1
ATOM 1029 C C . TYR A 1 128 ? -8.032 2.436 -2.949 1.00 59.06 128 TYR A C 1
ATOM 1031 O O . TYR A 1 128 ? -6.831 2.538 -3.175 1.00 59.06 128 TYR A O 1
ATOM 1039 N N . LEU A 1 129 ? -8.853 3.478 -3.113 1.00 66.00 129 LEU A N 1
ATOM 1040 C CA . LEU A 1 129 ? -8.426 4.828 -3.534 1.00 66.00 129 LEU A CA 1
ATOM 1041 C C . LEU A 1 129 ? -8.569 5.883 -2.422 1.00 66.00 129 LEU A C 1
ATOM 1043 O O . LEU A 1 129 ? -8.282 7.055 -2.661 1.00 66.00 129 LEU A O 1
ATOM 1047 N N . GLN A 1 130 ? -9.019 5.499 -1.224 1.00 67.44 130 GLN A N 1
ATOM 1048 C CA . GLN A 1 130 ? -9.351 6.446 -0.153 1.00 67.44 130 GLN A CA 1
ATOM 1049 C C . GLN A 1 130 ? -8.114 7.175 0.385 1.00 67.44 130 GLN A C 1
ATOM 1051 O O . GLN A 1 130 ? -8.193 8.365 0.669 1.00 67.44 130 GLN A O 1
ATOM 1056 N N . SER A 1 131 ? -6.954 6.516 0.436 1.00 63.28 131 S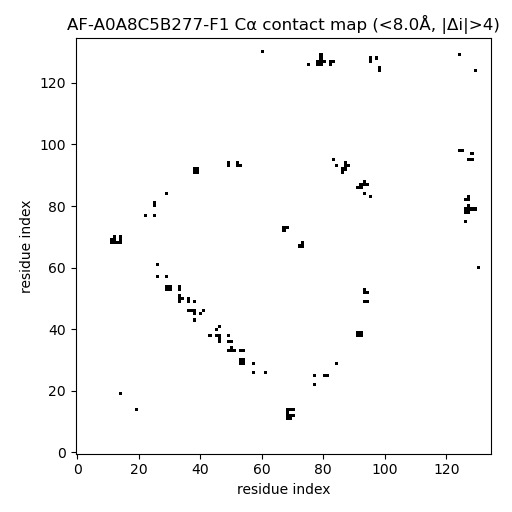ER A N 1
ATOM 1057 C CA . SER A 1 131 ? -5.725 7.124 0.967 1.00 63.28 131 SER A CA 1
ATOM 1058 C C . SER A 1 131 ? -4.988 8.089 0.014 1.00 63.28 131 SER A C 1
ATOM 1060 O O . SER A 1 131 ? -3.871 8.493 0.327 1.00 63.28 131 SER A O 1
ATOM 1062 N N . GLN A 1 132 ? -5.526 8.383 -1.177 1.00 59.50 132 GLN A N 1
ATOM 1063 C CA . GLN A 1 132 ? -4.825 9.163 -2.219 1.00 59.50 132 GLN A CA 1
ATOM 1064 C C . GLN A 1 132 ? -5.331 10.587 -2.403 1.00 59.50 132 GLN A C 1
ATOM 1066 O O . GLN A 1 132 ? -4.746 11.345 -3.166 1.00 59.50 132 GLN A O 1
ATOM 1071 N N . ASP A 1 133 ? -6.403 10.954 -1.708 1.00 52.44 133 ASP A N 1
ATOM 1072 C CA . ASP A 1 133 ? -6.953 12.307 -1.764 1.00 52.44 133 ASP A CA 1
ATOM 1073 C C . ASP A 1 133 ? -6.171 13.315 -0.889 1.00 52.44 133 ASP A C 1
ATOM 1075 O O . ASP A 1 133 ? -6.410 14.515 -1.005 1.00 52.44 133 ASP A O 1
ATOM 1079 N N . ASP A 1 134 ? -5.251 12.845 -0.034 1.00 42.47 134 ASP A N 1
ATOM 1080 C CA . ASP A 1 134 ? -4.550 13.645 0.989 1.00 42.47 134 ASP A CA 1
ATOM 1081 C C . ASP A 1 134 ? -3.110 14.065 0.595 1.00 42.47 134 ASP A C 1
ATOM 1083 O O . ASP A 1 134 ? -2.307 14.417 1.463 1.00 42.47 134 ASP A O 1
ATOM 1087 N N . THR A 1 135 ? -2.749 14.020 -0.696 1.00 35.12 135 THR A N 1
ATOM 1088 C CA . THR A 1 135 ? -1.466 14.539 -1.235 1.00 35.12 135 THR A CA 1
ATOM 1089 C C . THR A 1 135 ? -1.718 15.620 -2.275 1.00 35.12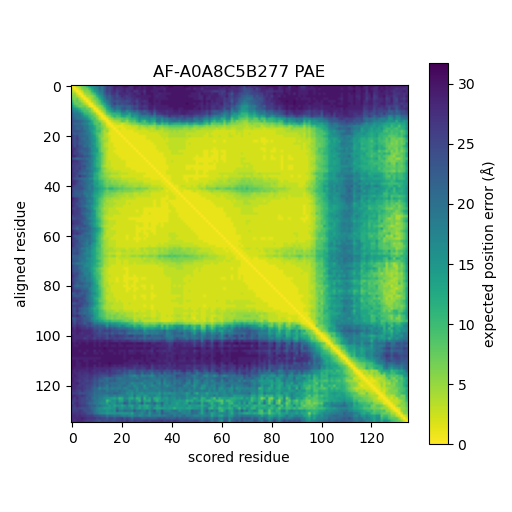 135 THR A C 1
ATOM 1091 O O . THR A 1 135 ? -1.025 16.659 -2.210 1.00 35.12 135 THR A O 1
#

Sequence (135 aa):
MSLAGRIQGSILVPMTAATRNKVLSLYSRLFRIARNWQAQSGVKQDTEAERNYIVLEARSLFRQNQKLTDQESVKRCIDECEARIEMGLHYRNPFPRASYLPPMGLATQKGRRLLGQQRLRRQAKPVYLQSQDDT

Mean predicted aligned error: 12.05 Å

Radius of gyration: 19.72 Å; Cα contacts (8 Å, |Δi|>4): 76; chains: 1; bounding box: 56×36×53 Å